Protein AF-A0A9D7LA19-F1 (afdb_monomer_lite)

Radius of gyration: 15.54 Å; chains: 1; bounding box: 38×28×30 Å

pLDDT: mean 88.52, std 9.39, range [44.06, 97.12]

Structure (mmCIF, N/CA/C/O backbone):
data_AF-A0A9D7LA19-F1
#
_entry.id   AF-A0A9D7LA19-F1
#
loop_
_atom_site.group_PDB
_atom_site.id
_atom_site.type_symbol
_atom_site.label_atom_id
_atom_site.label_alt_id
_atom_site.label_comp_id
_atom_site.label_asym_id
_atom_site.label_entity_id
_atom_site.label_seq_id
_atom_site.pdbx_PDB_ins_code
_atom_site.Cartn_x
_atom_site.Cartn_y
_atom_site.Cartn_z
_atom_site.occupancy
_atom_site.B_iso_or_equiv
_atom_site.auth_seq_id
_atom_site.auth_comp_id
_atom_site.auth_asym_id
_atom_site.auth_atom_id
_atom_site.pdbx_PDB_model_num
ATOM 1 N N . MET A 1 1 ? 16.349 -14.545 17.256 1.00 44.06 1 MET A N 1
ATOM 2 C CA . MET A 1 1 ? 15.135 -15.248 16.787 1.00 44.06 1 MET A CA 1
ATOM 3 C C . MET A 1 1 ? 14.006 -14.231 16.710 1.00 44.06 1 MET A C 1
ATOM 5 O O . MET A 1 1 ? 13.655 -13.667 17.738 1.00 4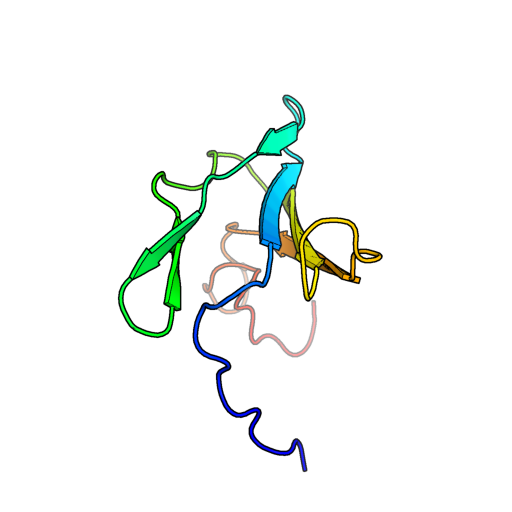4.06 1 MET A O 1
ATOM 9 N N . MET A 1 2 ? 13.508 -13.913 15.514 1.00 49.47 2 MET A N 1
ATOM 10 C CA . MET A 1 2 ? 12.349 -13.027 15.358 1.00 49.47 2 MET A CA 1
ATOM 11 C C . MET A 1 2 ? 11.096 -13.767 15.838 1.00 49.47 2 MET A C 1
ATOM 13 O O . MET A 1 2 ? 10.825 -14.883 15.403 1.00 49.47 2 MET A O 1
ATOM 17 N N . ARG A 1 3 ? 10.373 -13.193 16.803 1.00 63.97 3 ARG A N 1
ATOM 18 C CA . ARG A 1 3 ? 9.128 -13.779 17.310 1.00 63.97 3 ARG A CA 1
ATOM 19 C C . ARG A 1 3 ? 8.073 -13.660 16.202 1.00 63.97 3 ARG A C 1
ATOM 21 O O . ARG A 1 3 ? 7.929 -12.554 15.678 1.00 63.97 3 ARG A O 1
ATOM 28 N N . PRO A 1 4 ? 7.352 -14.735 15.832 1.00 67.25 4 PRO A N 1
ATOM 29 C CA . PRO A 1 4 ? 6.327 -14.639 14.802 1.00 67.25 4 PRO A CA 1
ATOM 30 C C . PRO A 1 4 ? 5.280 -13.619 15.251 1.00 67.25 4 PRO A C 1
ATOM 32 O O . PRO A 1 4 ? 4.709 -13.731 16.340 1.00 67.25 4 PRO A O 1
ATOM 35 N N . LEU A 1 5 ? 5.084 -12.580 14.442 1.00 78.25 5 LEU A N 1
ATOM 36 C CA . LEU A 1 5 ? 4.066 -11.574 14.701 1.00 78.25 5 LEU A CA 1
ATOM 37 C C . LEU A 1 5 ? 2.706 -12.195 14.390 1.00 78.25 5 LEU A C 1
ATOM 39 O O . LEU A 1 5 ? 2.483 -12.689 13.286 1.00 78.25 5 LEU A O 1
ATOM 43 N N . LYS A 1 6 ? 1.801 -12.184 15.372 1.00 81.06 6 LYS A N 1
ATOM 44 C CA . LYS A 1 6 ? 0.419 -12.606 15.148 1.00 81.06 6 LYS A CA 1
ATOM 45 C C . LYS A 1 6 ? -0.299 -11.508 14.349 1.00 81.06 6 LYS A C 1
ATOM 47 O O . LYS A 1 6 ? -0.250 -10.354 14.785 1.00 81.06 6 LYS A O 1
ATOM 52 N N . PRO A 1 7 ? -0.960 -11.837 13.225 1.00 83.75 7 PRO A N 1
ATOM 53 C CA . PRO A 1 7 ? -1.804 -10.885 12.513 1.00 83.75 7 PRO A CA 1
ATOM 54 C C . PRO A 1 7 ? -2.875 -10.291 13.435 1.00 83.75 7 PRO A C 1
ATOM 56 O O . PRO A 1 7 ? -3.389 -10.972 14.325 1.00 83.75 7 PRO A O 1
ATOM 59 N N . VAL A 1 8 ? -3.200 -9.016 13.221 1.00 84.25 8 VAL A N 1
ATOM 60 C CA . VAL A 1 8 ? -4.248 -8.297 13.955 1.00 84.25 8 VAL A CA 1
ATOM 61 C C . VAL A 1 8 ? -5.427 -8.087 13.015 1.00 84.25 8 VAL A C 1
ATOM 63 O O . VAL A 1 8 ? -5.268 -7.443 11.978 1.00 84.25 8 VAL A O 1
ATOM 66 N N . THR A 1 9 ? -6.597 -8.604 13.386 1.00 87.38 9 THR A N 1
ATOM 67 C CA . THR A 1 9 ? -7.829 -8.453 12.604 1.00 87.38 9 THR A CA 1
ATOM 68 C C . THR A 1 9 ? -8.211 -6.967 12.458 1.00 87.38 9 THR A C 1
ATOM 70 O O . THR A 1 9 ? -8.073 -6.196 13.418 1.00 87.38 9 THR A O 1
ATOM 73 N N . PRO A 1 10 ? -8.685 -6.532 11.275 1.00 89.69 10 PRO A N 1
ATOM 74 C CA . PRO A 1 10 ? -9.277 -5.214 11.063 1.00 89.69 10 PRO A CA 1
ATOM 75 C C . PRO A 1 10 ? -10.403 -4.905 12.064 1.00 89.69 10 PRO A C 1
ATOM 77 O O . PRO A 1 10 ? -11.374 -5.647 12.160 1.00 89.69 10 PRO A O 1
ATOM 80 N N . ALA A 1 11 ? -10.275 -3.805 12.803 1.00 89.12 11 ALA A N 1
ATOM 81 C CA . ALA A 1 11 ? -11.255 -3.296 13.760 1.00 89.12 11 ALA A CA 1
ATOM 82 C C . ALA A 1 11 ? -11.310 -1.755 13.676 1.00 89.12 11 ALA A C 1
ATOM 84 O O . ALA A 1 11 ? -11.562 -1.205 12.607 1.00 89.12 11 ALA A O 1
ATOM 85 N N . THR A 1 12 ? -11.071 -1.033 14.774 1.00 91.69 12 THR A N 1
ATOM 86 C CA . THR A 1 12 ? -11.153 0.439 14.829 1.00 91.69 12 THR A CA 1
ATOM 87 C C . THR A 1 12 ? -9.963 1.162 14.201 1.00 91.69 12 THR A C 1
ATOM 89 O O . THR A 1 12 ? -9.993 2.388 14.070 1.00 91.69 12 THR A O 1
ATOM 92 N N . GLN A 1 13 ? -8.899 0.439 13.848 1.00 92.94 13 GLN A N 1
ATOM 93 C CA . GLN A 1 13 ? -7.704 1.031 13.269 1.00 92.94 13 GLN A CA 1
ATOM 94 C C . GLN A 1 13 ? -8.006 1.730 11.948 1.00 92.94 13 GLN A C 1
ATOM 96 O O . GLN A 1 13 ? -8.739 1.232 11.095 1.00 92.94 13 GLN A O 1
ATOM 101 N N . VAL A 1 14 ? -7.354 2.870 11.750 1.00 92.50 14 VAL A N 1
ATOM 102 C CA . VAL A 1 14 ? -7.398 3.598 10.486 1.00 92.50 14 VAL A CA 1
ATOM 103 C C . VAL A 1 14 ? -6.064 3.393 9.792 1.00 92.50 14 VAL A C 1
ATOM 105 O O . VAL A 1 14 ? -5.026 3.843 10.284 1.00 92.50 14 VAL A O 1
ATOM 108 N N . VAL A 1 15 ? -6.096 2.702 8.653 1.00 94.75 15 VAL A N 1
ATOM 109 C CA . VAL A 1 15 ? -4.917 2.465 7.817 1.00 94.75 15 VAL A CA 1
ATOM 110 C C . VAL A 1 15 ? -5.071 3.231 6.513 1.00 94.75 15 VAL A C 1
ATOM 112 O O . VAL A 1 15 ? -6.058 3.077 5.798 1.00 94.75 15 VAL A O 1
ATOM 115 N N . THR A 1 16 ? -4.086 4.065 6.203 1.00 94.94 16 THR A N 1
ATOM 116 C CA . THR A 1 16 ? -4.012 4.816 4.949 1.00 94.94 16 THR A CA 1
ATOM 117 C C . THR A 1 16 ? -2.748 4.414 4.217 1.00 94.94 16 THR A C 1
ATOM 119 O O . THR A 1 16 ? -1.671 4.405 4.810 1.00 94.94 16 THR A O 1
ATOM 122 N N . VAL A 1 17 ? -2.876 4.099 2.934 1.00 97.00 17 VAL A N 1
ATOM 123 C CA . VAL A 1 17 ? -1.737 3.808 2.066 1.00 97.00 17 VAL A CA 1
ATOM 124 C C . VAL A 1 17 ? -1.610 4.940 1.060 1.00 97.00 17 VAL A C 1
ATOM 126 O O . VAL A 1 17 ? -2.594 5.322 0.432 1.00 97.00 17 VAL A O 1
ATOM 129 N N . THR A 1 18 ? -0.410 5.489 0.914 1.00 97.12 18 THR A N 1
ATOM 130 C CA . THR A 1 18 ? -0.111 6.543 -0.059 1.00 97.12 18 THR A CA 1
ATOM 131 C C . THR A 1 18 ? 1.084 6.124 -0.901 1.00 97.12 18 THR A C 1
ATOM 133 O O . THR A 1 18 ? 2.145 5.837 -0.353 1.00 97.12 18 THR A O 1
ATOM 136 N N . ALA A 1 19 ? 0.920 6.104 -2.221 1.00 96.25 19 ALA A N 1
ATOM 137 C CA . ALA A 1 19 ? 2.015 5.964 -3.173 1.00 96.25 19 ALA A CA 1
ATOM 138 C C . ALA A 1 19 ? 2.563 7.356 -3.517 1.00 96.25 19 ALA A C 1
ATOM 140 O O . ALA A 1 19 ? 1.804 8.233 -3.927 1.00 96.25 19 ALA A O 1
ATOM 141 N N . GLU A 1 20 ? 3.860 7.571 -3.325 1.00 95.25 20 GLU A N 1
ATOM 142 C CA . GLU A 1 20 ? 4.572 8.804 -3.669 1.00 95.25 20 GLU A CA 1
ATOM 143 C C . GLU A 1 20 ? 5.302 8.604 -5.004 1.00 95.25 20 GLU A C 1
ATOM 145 O O . GLU A 1 20 ? 6.493 8.308 -5.034 1.00 95.25 20 GLU A O 1
ATOM 150 N N . THR A 1 21 ? 4.557 8.709 -6.102 1.00 90.56 21 THR A N 1
ATOM 151 C CA . THR A 1 21 ? 5.077 8.585 -7.474 1.00 90.56 21 THR A CA 1
ATOM 152 C C . THR A 1 21 ? 5.744 9.882 -7.942 1.00 90.56 21 THR A C 1
ATOM 154 O O . THR A 1 21 ? 5.597 10.927 -7.302 1.00 90.56 21 THR A O 1
ATOM 157 N N . THR A 1 22 ? 6.420 9.849 -9.093 1.00 88.19 22 THR A N 1
ATOM 158 C CA . THR A 1 22 ? 6.972 11.050 -9.750 1.00 88.19 22 THR A CA 1
ATOM 159 C C . THR A 1 22 ? 5.899 12.087 -10.086 1.00 88.19 22 THR A C 1
ATOM 161 O O . THR A 1 22 ? 6.161 13.282 -9.996 1.00 88.19 22 THR A O 1
ATOM 164 N N . ASP A 1 23 ? 4.678 11.637 -10.390 1.00 88.06 23 ASP A N 1
ATOM 165 C CA . ASP A 1 23 ? 3.534 12.494 -10.733 1.00 88.06 23 ASP A CA 1
ATOM 166 C C . ASP A 1 23 ? 2.797 13.032 -9.493 1.00 88.06 23 ASP A C 1
ATOM 168 O O . ASP A 1 23 ? 1.839 13.799 -9.597 1.00 88.06 23 ASP A O 1
ATOM 172 N N . GLY A 1 24 ? 3.241 12.634 -8.296 1.00 91.44 24 GLY A N 1
ATOM 173 C CA . GLY A 1 24 ? 2.707 13.085 -7.019 1.00 91.44 24 GLY A CA 1
ATOM 174 C C . GLY A 1 24 ? 2.206 11.955 -6.123 1.00 91.44 24 GLY A C 1
ATOM 175 O O . GLY A 1 24 ? 2.591 10.789 -6.240 1.00 91.44 24 GLY A O 1
ATOM 176 N N . ARG A 1 25 ? 1.353 12.325 -5.161 1.00 94.75 25 ARG A N 1
ATOM 177 C CA . ARG A 1 25 ? 0.866 11.430 -4.105 1.00 94.75 25 ARG A CA 1
ATOM 178 C C . ARG A 1 25 ? -0.525 10.897 -4.413 1.00 94.75 25 ARG A C 1
ATOM 180 O O . ARG A 1 25 ? -1.476 11.668 -4.509 1.00 94.75 25 ARG A O 1
ATOM 187 N N . VAL A 1 26 ? -0.656 9.575 -4.463 1.00 95.25 26 VAL A N 1
ATOM 188 C CA . VAL A 1 26 ? -1.927 8.881 -4.694 1.00 95.25 26 VAL A CA 1
ATOM 189 C C . VAL A 1 26 ? -2.311 8.090 -3.448 1.00 95.25 26 VAL A C 1
ATOM 191 O O . VAL A 1 26 ? -1.599 7.177 -3.033 1.00 95.25 26 VAL A O 1
ATOM 194 N N . THR A 1 27 ? -3.454 8.418 -2.845 1.00 95.81 27 THR A N 1
ATOM 195 C CA . THR A 1 27 ? -4.019 7.618 -1.749 1.00 95.81 27 THR A CA 1
ATOM 196 C C . THR A 1 27 ? -4.677 6.359 -2.304 1.00 95.81 27 THR A C 1
ATOM 198 O O . THR A 1 27 ? -5.549 6.431 -3.172 1.00 95.81 27 THR A O 1
ATOM 201 N N . ILE A 1 28 ? -4.287 5.206 -1.768 1.00 95.56 28 ILE A N 1
ATOM 202 C CA . ILE A 1 28 ? -4.810 3.894 -2.132 1.00 95.56 28 ILE A CA 1
ATOM 203 C C . ILE A 1 28 ? -5.864 3.485 -1.095 1.00 95.56 28 ILE A C 1
ATO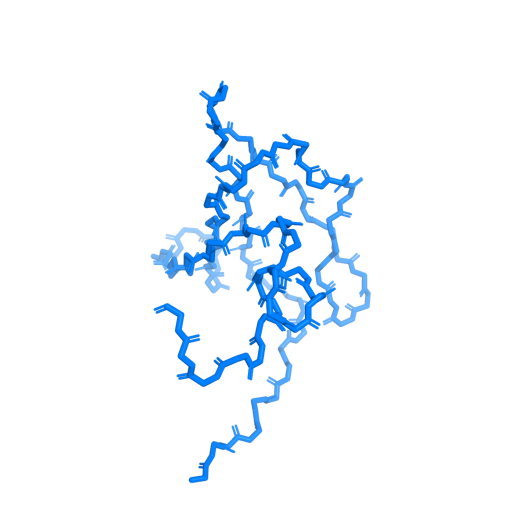M 205 O O . ILE A 1 28 ? -5.525 3.264 0.071 1.00 95.56 28 ILE A O 1
ATOM 209 N N . PRO A 1 29 ? -7.149 3.408 -1.483 1.00 92.31 29 PRO A N 1
ATOM 210 C CA . PRO A 1 29 ? -8.207 2.958 -0.590 1.00 92.31 29 PRO A CA 1
ATOM 211 C C . PRO A 1 29 ? -8.025 1.486 -0.218 1.00 92.31 29 PRO A C 1
ATOM 213 O O . PRO A 1 29 ? -7.759 0.644 -1.078 1.00 92.31 29 PRO A O 1
ATOM 216 N N . LEU A 1 30 ? -8.221 1.192 1.066 1.00 94.06 30 LEU A N 1
ATOM 217 C CA . LEU A 1 30 ? -8.266 -0.159 1.606 1.00 94.06 30 LEU A CA 1
ATOM 218 C C . LEU A 1 30 ? -9.692 -0.497 2.039 1.00 94.06 30 LEU A C 1
ATOM 220 O O . LEU A 1 30 ? -10.395 0.342 2.600 1.00 94.06 30 LEU A O 1
ATOM 224 N N . THR A 1 31 ? -10.089 -1.742 1.817 1.00 91.62 31 THR A N 1
ATOM 225 C CA . THR A 1 31 ? -11.366 -2.307 2.253 1.00 91.62 31 THR A CA 1
ATOM 226 C C . THR A 1 31 ? -11.117 -3.547 3.110 1.00 91.62 31 THR A C 1
ATOM 228 O O . THR A 1 31 ? -10.263 -4.361 2.744 1.00 91.62 31 THR A O 1
ATOM 231 N N . PRO A 1 32 ? -11.843 -3.727 4.228 1.00 91.19 32 PRO A N 1
ATOM 232 C CA . PRO A 1 32 ? -11.803 -4.973 4.984 1.00 91.19 32 PRO A CA 1
ATOM 233 C C . PRO A 1 32 ? -12.231 -6.165 4.123 1.00 91.19 32 PRO A C 1
ATOM 235 O O . PRO A 1 32 ? -13.226 -6.093 3.404 1.00 91.19 32 PRO A O 1
ATOM 238 N N . ASN A 1 33 ? -11.487 -7.260 4.218 1.00 90.44 33 ASN A N 1
ATOM 239 C CA . ASN A 1 33 ? -11.817 -8.552 3.634 1.00 90.44 33 ASN A CA 1
ATOM 240 C C . ASN A 1 33 ? -11.381 -9.651 4.614 1.00 90.44 33 ASN A C 1
ATOM 242 O O . ASN A 1 33 ? -10.197 -9.985 4.698 1.00 90.44 33 ASN A O 1
ATOM 246 N N . GLY A 1 34 ? -12.336 -10.157 5.399 1.00 88.44 34 GLY A N 1
ATOM 247 C CA . GLY A 1 34 ? -12.058 -11.089 6.493 1.00 88.44 34 GLY A CA 1
ATOM 248 C C . GLY A 1 34 ? -11.066 -10.496 7.497 1.00 88.44 34 GLY A C 1
ATOM 249 O O . GLY A 1 34 ? -11.272 -9.398 8.013 1.00 88.44 34 GLY A O 1
ATOM 250 N N . ASP A 1 35 ? -9.962 -11.205 7.725 1.00 88.88 35 ASP A N 1
ATOM 251 C CA . ASP A 1 3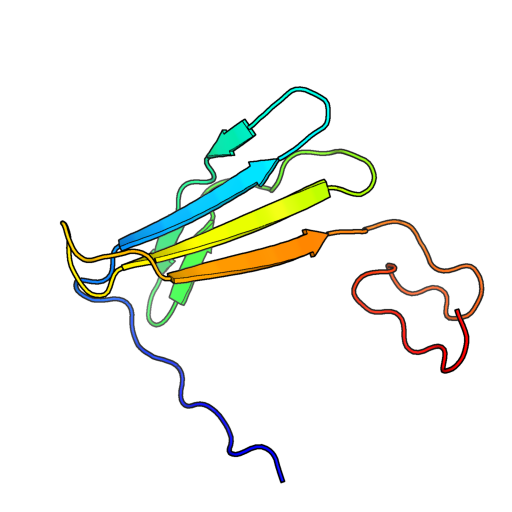5 ? -8.898 -10.811 8.655 1.00 88.88 35 ASP A CA 1
ATOM 252 C C . ASP A 1 35 ? -7.843 -9.866 8.047 1.00 88.88 35 ASP A C 1
ATOM 254 O O . ASP A 1 35 ? -6.792 -9.639 8.650 1.00 88.88 35 ASP A O 1
ATOM 258 N N . ALA A 1 36 ? -8.095 -9.304 6.860 1.00 90.06 36 ALA A N 1
ATOM 259 C CA . ALA A 1 36 ? -7.144 -8.459 6.142 1.00 90.06 36 ALA A CA 1
ATOM 260 C C . ALA A 1 36 ? -7.755 -7.141 5.646 1.00 90.06 36 ALA A C 1
ATOM 262 O O . ALA A 1 36 ? -8.963 -7.003 5.458 1.00 90.06 36 ALA A O 1
ATOM 263 N N . LEU A 1 37 ? -6.885 -6.162 5.390 1.00 92.44 37 LEU A N 1
ATOM 264 C CA . LEU A 1 37 ? -7.208 -4.977 4.599 1.00 92.44 37 LEU A CA 1
ATOM 265 C C . LEU A 1 37 ? -6.647 -5.171 3.191 1.00 92.44 37 LEU A C 1
ATOM 267 O O . LEU A 1 37 ? -5.450 -5.402 3.032 1.00 92.44 37 LEU A O 1
ATOM 271 N N . VAL A 1 38 ? -7.502 -5.061 2.180 1.00 93.06 38 VAL A N 1
ATOM 272 C CA . VAL A 1 38 ? -7.143 -5.269 0.771 1.00 93.06 38 VAL A CA 1
ATOM 273 C C . VAL A 1 38 ? -7.347 -3.967 0.008 1.00 93.06 38 VAL A C 1
ATOM 275 O O . VAL A 1 38 ? -8.325 -3.260 0.246 1.00 93.06 38 VAL A O 1
ATOM 278 N N . SER A 1 39 ? -6.433 -3.618 -0.896 1.00 94.12 39 SER A N 1
ATOM 279 C CA . SER A 1 39 ? -6.604 -2.439 -1.744 1.00 94.12 39 SER A CA 1
ATOM 280 C C . SER A 1 39 ? -7.729 -2.654 -2.750 1.00 94.12 39 SER A C 1
ATOM 282 O O . SER A 1 39 ? -7.782 -3.678 -3.424 1.00 94.12 39 SER A O 1
ATOM 284 N N . SER A 1 40 ? -8.613 -1.668 -2.902 1.00 90.25 40 SER A N 1
ATOM 285 C CA . SER A 1 40 ? -9.717 -1.769 -3.870 1.00 90.25 40 SER A CA 1
ATOM 286 C C . SER A 1 40 ? -9.318 -1.404 -5.304 1.00 90.25 40 SER A C 1
ATOM 288 O O . SER A 1 40 ? -10.138 -1.470 -6.215 1.00 90.25 40 SER A O 1
ATOM 290 N N . ARG A 1 41 ? -8.056 -1.013 -5.517 1.00 90.56 41 ARG A N 1
ATOM 291 C CA . ARG A 1 41 ? -7.465 -0.715 -6.827 1.00 90.56 41 ARG A CA 1
ATOM 292 C C . ARG A 1 41 ? -5.995 -1.158 -6.867 1.00 90.56 41 ARG A C 1
ATOM 294 O O . ARG A 1 41 ? -5.388 -1.264 -5.794 1.00 90.56 41 ARG A O 1
ATOM 301 N N . PRO A 1 42 ? -5.417 -1.401 -8.058 1.00 91.06 42 PRO A N 1
ATOM 302 C CA . PRO A 1 42 ? -3.986 -1.649 -8.194 1.00 91.06 42 PRO A CA 1
ATOM 303 C C . PRO A 1 42 ? -3.165 -0.431 -7.753 1.00 91.06 42 PRO A C 1
ATOM 305 O O . PRO A 1 42 ? -3.654 0.704 -7.751 1.00 91.06 42 PRO A O 1
ATOM 308 N N . LEU A 1 43 ? -1.906 -0.677 -7.391 1.00 90.81 43 LEU A N 1
ATOM 309 C CA . LEU A 1 43 ? -0.946 0.400 -7.184 1.00 90.81 43 LEU A CA 1
ATOM 310 C C . LEU A 1 43 ? -0.652 1.112 -8.520 1.00 90.81 43 LEU A C 1
ATOM 312 O O . LEU A 1 43 ? -0.763 0.482 -9.575 1.00 90.81 43 LEU A O 1
ATOM 316 N N . PRO A 1 44 ? -0.290 2.408 -8.500 1.00 91.38 44 PRO A N 1
ATOM 317 C CA . PRO A 1 44 ? 0.078 3.129 -9.711 1.00 91.38 44 PRO A CA 1
ATOM 318 C C . PRO A 1 44 ? 1.244 2.453 -10.441 1.00 91.38 44 PRO A C 1
ATOM 320 O O . PRO A 1 44 ? 2.156 1.911 -9.809 1.00 91.38 44 PRO A O 1
ATOM 323 N N . ALA A 1 45 ? 1.227 2.514 -11.771 1.00 87.00 45 ALA A N 1
ATOM 324 C CA . ALA A 1 45 ? 2.402 2.178 -12.562 1.00 87.00 45 ALA A CA 1
ATOM 325 C C . ALA A 1 45 ? 3.513 3.214 -12.316 1.00 87.00 45 ALA A C 1
ATOM 327 O O . ALA A 1 45 ? 3.230 4.368 -11.996 1.00 87.00 45 ALA A O 1
ATOM 328 N N . GLY A 1 46 ? 4.766 2.798 -12.465 1.00 81.50 46 GLY A N 1
ATOM 329 C CA . GLY A 1 46 ? 5.929 3.665 -12.299 1.00 81.50 46 GLY A CA 1
ATOM 330 C C . GLY A 1 46 ? 7.171 2.874 -11.914 1.00 81.50 46 GLY A C 1
ATOM 331 O O . GLY A 1 46 ? 7.072 1.784 -11.345 1.00 81.50 46 GLY A O 1
ATOM 332 N N . GLU A 1 47 ? 8.337 3.431 -12.228 1.00 73.38 47 GLU A N 1
ATOM 333 C CA . GLU A 1 47 ? 9.618 2.888 -11.786 1.00 73.38 47 GLU A CA 1
ATOM 334 C C . GLU A 1 47 ? 9.924 3.410 -10.385 1.00 73.38 47 GLU A C 1
ATOM 336 O O . GLU A 1 47 ? 9.854 4.612 -10.159 1.00 73.38 47 GLU A O 1
ATOM 341 N N . ALA A 1 48 ? 10.220 2.490 -9.463 1.00 85.00 48 ALA A N 1
ATOM 342 C CA . ALA A 1 48 ? 10.702 2.737 -8.103 1.00 85.00 48 ALA A CA 1
ATOM 343 C C . ALA A 1 48 ? 10.062 3.932 -7.360 1.00 85.00 48 ALA A C 1
ATOM 345 O O . ALA A 1 48 ? 10.474 5.080 -7.509 1.00 85.00 48 ALA A O 1
ATOM 346 N N . TYR A 1 49 ? 9.111 3.673 -6.463 1.00 92.69 49 TYR A N 1
ATOM 347 C CA . TYR A 1 49 ? 8.514 4.734 -5.649 1.00 92.69 49 TYR A CA 1
ATOM 348 C C . TYR A 1 49 ? 8.278 4.321 -4.205 1.00 92.69 49 TYR A C 1
ATOM 350 O O . TYR A 1 49 ? 8.212 3.144 -3.855 1.00 92.69 49 TYR A O 1
ATOM 358 N N . ARG A 1 50 ? 8.102 5.319 -3.339 1.00 94.75 50 ARG A N 1
ATOM 359 C CA . ARG A 1 50 ? 7.796 5.077 -1.934 1.00 94.75 50 ARG A CA 1
ATOM 360 C C . ARG A 1 50 ? 6.312 4.798 -1.740 1.00 94.75 50 ARG A C 1
ATOM 362 O O . ARG A 1 50 ? 5.459 5.590 -2.130 1.00 94.75 50 ARG A O 1
ATOM 369 N N . VAL A 1 51 ? 6.007 3.727 -1.021 1.00 95.44 51 VAL A N 1
ATOM 370 C CA . VAL A 1 51 ? 4.704 3.483 -0.410 1.00 95.44 51 VAL A CA 1
ATOM 371 C C . VAL A 1 51 ? 4.779 3.816 1.079 1.00 95.44 51 VAL A C 1
ATOM 373 O O . VAL A 1 51 ? 5.570 3.248 1.835 1.00 95.44 51 VAL A O 1
ATOM 376 N N . VAL A 1 52 ? 3.942 4.749 1.520 1.00 96.62 52 VAL A N 1
ATOM 377 C CA . VAL A 1 52 ? 3.787 5.110 2.930 1.00 96.62 52 VAL A CA 1
ATOM 378 C C . VAL A 1 52 ? 2.522 4.458 3.469 1.00 96.62 52 VAL A C 1
ATOM 380 O O . VAL A 1 52 ? 1.416 4.782 3.039 1.00 96.62 52 VAL A O 1
ATOM 383 N N . VAL A 1 53 ? 2.682 3.562 4.439 1.00 96.25 53 VAL A N 1
ATOM 384 C CA . VAL A 1 53 ? 1.581 2.956 5.188 1.00 96.25 53 VAL A CA 1
ATOM 385 C C . VAL A 1 53 ? 1.473 3.663 6.530 1.00 96.25 53 VAL A C 1
ATOM 387 O O . VAL A 1 53 ? 2.340 3.544 7.395 1.00 96.25 53 VAL A O 1
ATOM 390 N N . GLN A 1 54 ? 0.402 4.420 6.705 1.00 96.12 54 GLN A N 1
ATOM 391 C CA . GLN A 1 54 ? 0.091 5.121 7.937 1.00 96.12 54 GLN A CA 1
ATOM 392 C C . GLN A 1 54 ? -0.942 4.324 8.731 1.00 96.12 54 GLN A C 1
ATOM 394 O O . GLN A 1 54 ? -2.051 4.110 8.251 1.00 96.12 54 GLN A O 1
ATOM 399 N N . VAL A 1 55 ? -0.605 3.941 9.962 1.00 94.75 55 VAL A N 1
ATOM 400 C CA . VAL A 1 55 ? -1.486 3.180 10.859 1.00 94.75 55 VAL A CA 1
ATOM 401 C C . VAL A 1 55 ? -1.819 4.007 12.095 1.00 94.75 55 VAL A C 1
ATOM 403 O O . VAL A 1 55 ? -0.924 4.524 12.765 1.00 94.75 55 VAL A O 1
ATOM 406 N N . ARG A 1 56 ? -3.107 4.098 12.427 1.00 94.81 56 ARG A N 1
ATOM 407 C CA . ARG A 1 56 ? -3.634 4.663 13.679 1.00 94.81 56 ARG A CA 1
ATOM 408 C C . ARG A 1 56 ? -4.428 3.584 14.403 1.00 94.81 56 ARG A C 1
ATOM 410 O O . ARG A 1 56 ? -5.140 2.837 13.738 1.00 94.81 56 ARG A O 1
ATOM 417 N N . ALA A 1 57 ? -4.317 3.492 15.728 1.00 92.56 57 ALA A N 1
ATOM 418 C CA . ALA A 1 57 ? -5.065 2.491 16.497 1.00 92.56 57 ALA A CA 1
ATOM 419 C C . ALA A 1 57 ? -6.573 2.813 16.557 1.00 92.56 57 ALA A C 1
ATOM 421 O O . ALA A 1 57 ? -7.399 1.904 16.480 1.00 92.56 57 ALA A O 1
ATOM 422 N N . ALA A 1 58 ? -6.921 4.100 16.592 1.00 93.50 58 ALA A N 1
ATOM 423 C CA . ALA A 1 58 ? -8.274 4.623 16.439 1.00 93.50 58 ALA A CA 1
ATOM 424 C C . ALA A 1 58 ? -8.285 5.953 15.647 1.00 93.50 58 ALA A C 1
ATOM 426 O O . ALA A 1 58 ? -7.229 6.571 15.440 1.00 93.50 58 ALA A O 1
ATOM 427 N N . PRO A 1 59 ? -9.456 6.430 15.180 1.00 92.69 59 PRO A N 1
ATOM 428 C CA . PRO A 1 59 ? -9.580 7.753 14.574 1.00 92.69 59 PRO A CA 1
ATOM 429 C C . PRO A 1 59 ? -9.080 8.853 15.522 1.00 92.69 59 PRO A C 1
ATOM 431 O O . PRO A 1 59 ? -9.480 8.913 16.678 1.00 92.69 59 PRO A O 1
ATOM 434 N N . GLY A 1 60 ? -8.203 9.732 15.030 1.00 91.06 60 GLY A N 1
ATOM 435 C CA . GLY A 1 60 ? -7.611 10.821 15.822 1.00 91.06 60 GLY A CA 1
ATOM 436 C C . GLY A 1 60 ? -6.282 10.481 16.509 1.00 91.06 60 GLY A C 1
ATOM 437 O O . GLY A 1 60 ? -5.518 11.398 16.806 1.00 91.06 60 GLY A O 1
ATOM 438 N N . ASP A 1 61 ? -5.933 9.199 16.664 1.00 95.81 61 ASP A N 1
ATOM 439 C CA . ASP A 1 61 ? -4.660 8.800 17.277 1.00 95.81 61 ASP A CA 1
ATOM 440 C C . ASP A 1 61 ? -3.448 9.214 16.443 1.00 95.81 61 ASP A C 1
ATOM 442 O O . ASP A 1 61 ? -3.507 9.309 15.210 1.00 95.81 61 ASP A O 1
ATOM 446 N N . LYS A 1 62 ? -2.300 9.388 17.109 1.00 96.25 62 LYS A N 1
ATOM 447 C CA . LYS A 1 62 ? -1.028 9.678 16.439 1.00 96.25 62 LYS A CA 1
ATOM 448 C C . LYS A 1 62 ? -0.659 8.539 15.472 1.00 96.25 62 LYS A C 1
ATOM 450 O O . LYS A 1 62 ? -0.635 7.376 15.880 1.00 96.25 62 LYS A O 1
ATOM 455 N N . PRO A 1 63 ? -0.320 8.853 14.211 1.00 95.81 63 PRO A N 1
ATOM 456 C CA . PRO A 1 63 ? 0.021 7.832 13.238 1.00 95.81 63 PRO A CA 1
ATOM 457 C C . PRO A 1 63 ? 1.395 7.209 13.499 1.00 95.81 63 PRO A C 1
ATOM 459 O O . PRO A 1 63 ? 2.349 7.895 13.878 1.00 95.81 63 PRO A O 1
ATOM 462 N N . LYS A 1 64 ? 1.510 5.914 13.199 1.00 96.25 64 LYS A N 1
ATOM 463 C CA . LYS A 1 64 ? 2.778 5.227 12.943 1.00 96.25 64 LYS A CA 1
ATOM 464 C C . LYS A 1 64 ? 2.948 5.078 11.435 1.00 96.25 64 LYS A C 1
ATOM 466 O O . LYS A 1 64 ? 2.076 4.515 10.778 1.00 96.25 64 LYS A O 1
ATOM 471 N N . ASN A 1 65 ? 4.060 5.581 10.906 1.00 95.94 65 ASN A N 1
ATOM 472 C CA . ASN A 1 65 ? 4.342 5.562 9.473 1.00 95.94 65 ASN A CA 1
ATOM 473 C C . ASN A 1 65 ? 5.380 4.493 9.160 1.00 95.94 65 ASN A C 1
ATOM 475 O O . ASN A 1 65 ? 6.502 4.552 9.661 1.00 95.94 65 ASN A O 1
ATOM 479 N N . PHE A 1 66 ? 5.013 3.573 8.282 1.00 95.12 66 PHE A N 1
ATOM 480 C CA . PHE A 1 66 ? 5.908 2.604 7.674 1.00 95.12 66 PHE A CA 1
ATOM 481 C C . PHE A 1 66 ? 6.182 3.054 6.247 1.00 95.12 66 PHE A C 1
ATOM 483 O O . PHE A 1 66 ? 5.272 3.446 5.520 1.00 95.12 66 PHE A O 1
ATOM 490 N N . ARG A 1 67 ? 7.452 3.059 5.869 1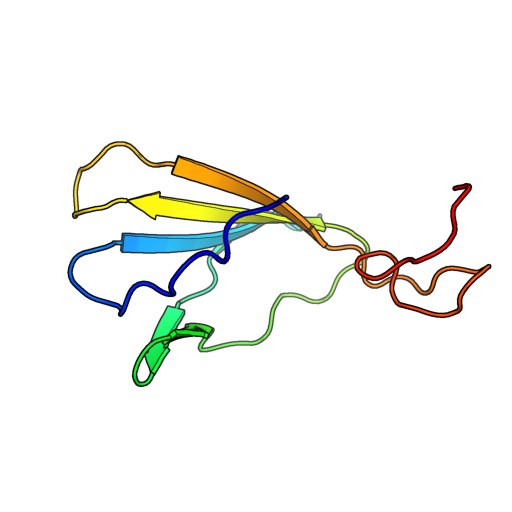.00 94.88 67 ARG A N 1
ATOM 491 C CA . ARG A 1 67 ? 7.930 3.524 4.571 1.00 94.88 67 ARG A CA 1
ATOM 492 C C . ARG A 1 67 ? 8.554 2.334 3.873 1.00 94.88 67 ARG A C 1
ATOM 494 O O . ARG A 1 67 ? 9.474 1.742 4.423 1.00 94.88 67 ARG A O 1
ATOM 501 N N . ILE A 1 68 ? 8.001 1.986 2.722 1.00 92.00 68 ILE A N 1
ATOM 502 C CA . ILE A 1 68 ? 8.395 0.833 1.923 1.00 92.00 68 ILE A CA 1
ATOM 503 C C . ILE A 1 68 ? 8.805 1.378 0.563 1.00 92.00 68 ILE A C 1
ATOM 505 O O . ILE A 1 68 ? 8.000 2.036 -0.093 1.00 92.00 68 ILE A O 1
ATOM 509 N N . ASP A 1 69 ? 10.043 1.136 0.156 1.00 90.69 69 ASP A N 1
ATOM 510 C CA . ASP A 1 69 ? 10.498 1.480 -1.186 1.00 90.69 69 ASP A CA 1
ATOM 511 C C . ASP A 1 69 ? 10.083 0.346 -2.128 1.00 90.69 69 ASP A C 1
ATOM 513 O O . ASP A 1 69 ? 10.560 -0.784 -2.024 1.00 90.69 69 ASP A O 1
ATOM 517 N N . LEU A 1 70 ? 9.115 0.624 -3.000 1.00 89.88 70 LEU A N 1
ATOM 518 C CA . LEU A 1 70 ? 8.627 -0.327 -3.984 1.00 89.88 70 LEU A CA 1
ATOM 519 C C . LEU A 1 70 ? 9.465 -0.188 -5.246 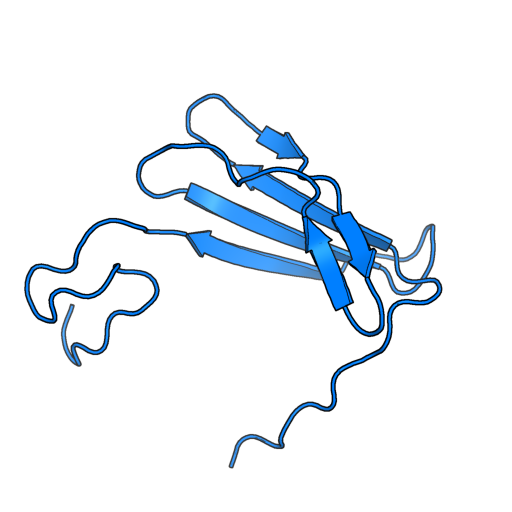1.00 89.88 70 LEU A C 1
ATOM 521 O O . LEU A 1 70 ? 9.225 0.711 -6.046 1.00 89.88 70 LEU A O 1
ATOM 525 N N . ASN A 1 71 ? 10.408 -1.105 -5.440 1.00 88.00 71 ASN A N 1
ATOM 526 C CA . ASN A 1 71 ? 11.149 -1.229 -6.684 1.00 88.00 71 ASN A CA 1
ATOM 527 C C . ASN A 1 71 ? 10.765 -2.534 -7.394 1.00 88.00 71 ASN A C 1
ATOM 529 O O . ASN A 1 71 ? 11.112 -3.626 -6.947 1.00 88.00 71 ASN A O 1
ATOM 533 N N . LEU A 1 72 ? 10.000 -2.403 -8.480 1.00 84.75 72 LEU A N 1
ATOM 534 C CA . LEU A 1 72 ? 9.555 -3.521 -9.317 1.00 84.75 72 LEU A CA 1
ATOM 535 C C . LEU A 1 72 ? 10.522 -3.826 -10.471 1.00 84.75 72 LEU A C 1
ATOM 537 O O . LEU A 1 72 ? 10.244 -4.733 -11.255 1.00 84.75 72 LEU A O 1
ATOM 541 N N . ALA A 1 73 ? 11.630 -3.085 -10.598 1.00 86.56 73 ALA A N 1
ATOM 542 C CA . ALA A 1 73 ? 12.657 -3.396 -11.584 1.00 86.56 73 ALA A CA 1
ATOM 543 C C . ALA A 1 73 ? 13.186 -4.816 -11.356 1.00 86.56 73 ALA A C 1
ATOM 545 O O . ALA A 1 73 ? 13.192 -5.311 -10.231 1.00 86.56 73 ALA A O 1
ATOM 546 N N . THR A 1 74 ? 13.605 -5.488 -12.423 1.00 87.69 74 THR A N 1
ATOM 547 C CA . THR A 1 74 ? 14.198 -6.825 -12.311 1.00 87.69 74 THR A CA 1
ATOM 548 C C . THR A 1 74 ? 15.672 -6.690 -11.943 1.00 87.69 74 THR A C 1
ATOM 550 O O . THR A 1 74 ? 16.429 -6.060 -12.678 1.00 87.69 74 THR A O 1
ATOM 553 N N . CYS A 1 75 ? 16.078 -7.299 -10.831 1.00 87.94 75 CYS A N 1
ATOM 554 C CA . CYS A 1 75 ? 17.472 -7.387 -10.416 1.00 87.94 75 CYS A CA 1
ATOM 555 C C . CYS A 1 75 ? 18.277 -8.169 -11.461 1.00 87.94 75 CYS A C 1
ATOM 557 O O . CYS A 1 75 ? 17.946 -9.312 -11.789 1.00 87.94 75 CYS A O 1
ATOM 559 N N . SER A 1 76 ? 19.373 -7.590 -11.956 1.00 88.62 76 SER A N 1
ATOM 560 C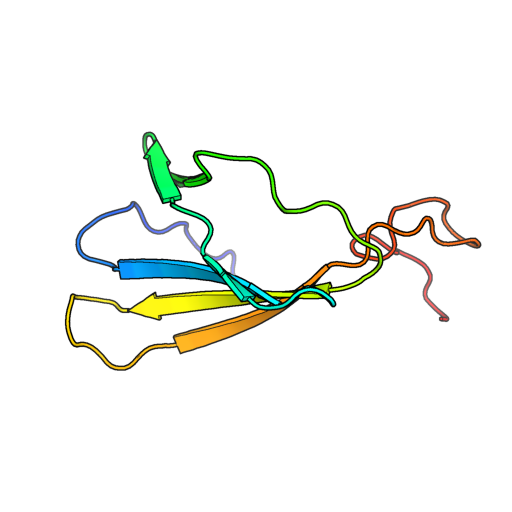 CA . SER A 1 76 ? 20.228 -8.228 -12.966 1.00 88.62 76 SER A CA 1
ATOM 561 C C . SER A 1 76 ? 20.950 -9.479 -12.455 1.00 88.62 76 SER A C 1
ATOM 563 O O . SER A 1 76 ? 21.330 -10.327 -13.258 1.00 88.62 76 SER A O 1
ATOM 565 N N . GLY A 1 77 ? 21.130 -9.612 -11.138 1.00 91.25 77 GLY A N 1
ATOM 566 C CA . GLY A 1 77 ? 21.758 -10.774 -10.510 1.00 91.25 77 GLY A CA 1
ATOM 567 C C . GLY A 1 77 ? 20.790 -11.945 -10.344 1.00 91.25 77 GLY A C 1
ATOM 568 O O . GLY A 1 77 ? 20.927 -12.970 -11.008 1.00 91.25 77 GLY A O 1
ATOM 569 N N . CYS A 1 78 ? 19.806 -11.799 -9.453 1.00 90.88 78 CYS A N 1
ATOM 570 C CA . CYS A 1 78 ? 18.898 -12.891 -9.075 1.00 90.88 78 CYS A CA 1
ATOM 571 C C . CYS A 1 78 ? 17.612 -12.987 -9.912 1.00 90.88 78 CYS A C 1
ATOM 573 O O . CYS A 1 78 ? 16.840 -13.918 -9.708 1.00 90.88 78 CYS A O 1
ATOM 575 N N . GLN A 1 79 ? 17.367 -12.060 -10.848 1.00 90.75 79 GLN A N 1
ATOM 576 C CA . GLN A 1 79 ? 16.186 -12.039 -11.731 1.00 90.75 79 GLN A CA 1
ATOM 577 C C . GLN A 1 79 ? 14.831 -11.933 -11.001 1.00 90.75 79 GLN A C 1
ATOM 579 O O . GLN A 1 79 ? 13.772 -12.109 -11.604 1.00 90.75 79 GLN A O 1
ATOM 584 N N . HIS A 1 80 ? 14.839 -11.611 -9.708 1.00 88.25 80 HIS A N 1
ATOM 585 C CA . HIS A 1 80 ? 13.645 -11.219 -8.966 1.00 88.25 80 HIS A CA 1
ATOM 586 C C . HIS A 1 80 ? 13.395 -9.719 -9.111 1.00 88.25 80 HIS A C 1
ATOM 588 O O . HIS A 1 80 ? 14.302 -8.957 -9.441 1.00 88.25 80 HIS A O 1
ATOM 594 N N . ALA A 1 81 ? 12.167 -9.278 -8.840 1.00 84.56 81 ALA A N 1
ATOM 595 C CA . ALA A 1 81 ? 11.929 -7.855 -8.640 1.00 84.56 81 ALA A CA 1
ATOM 596 C C . ALA A 1 81 ? 12.804 -7.347 -7.480 1.00 84.56 81 ALA A C 1
ATOM 598 O O . ALA A 1 81 ? 12.989 -8.066 -6.500 1.00 84.56 81 ALA A O 1
ATOM 599 N N . GLU A 1 82 ? 13.327 -6.128 -7.571 1.00 85.25 82 GLU A N 1
ATOM 600 C CA . GLU A 1 82 ? 14.292 -5.566 -6.614 1.00 85.25 82 GLU A CA 1
ATOM 601 C C . GLU A 1 82 ? 13.777 -5.572 -5.166 1.00 85.25 82 GLU A C 1
ATOM 603 O O . GLU A 1 82 ? 14.528 -5.855 -4.236 1.00 85.25 82 GLU A O 1
ATOM 608 N N . TYR A 1 83 ? 12.471 -5.379 -4.950 1.00 81.50 83 TYR A N 1
ATOM 609 C CA . TYR A 1 83 ? 11.864 -5.511 -3.615 1.00 81.50 83 TYR A CA 1
ATOM 610 C C . TYR A 1 83 ? 11.987 -6.923 -3.001 1.00 81.50 83 TYR A C 1
ATOM 612 O O . TYR A 1 83 ? 11.781 -7.094 -1.800 1.00 81.50 83 TYR A O 1
ATOM 620 N N . ALA A 1 84 ? 12.267 -7.934 -3.822 1.00 83.00 84 ALA A N 1
ATOM 621 C CA . ALA A 1 84 ? 12.437 -9.338 -3.464 1.00 83.00 84 ALA A CA 1
ATOM 622 C C . ALA A 1 84 ? 13.864 -9.841 -3.756 1.00 83.00 84 ALA A C 1
ATOM 624 O O . ALA A 1 84 ? 14.074 -11.051 -3.863 1.00 83.00 84 ALA A O 1
ATOM 625 N N . CYS A 1 85 ? 14.834 -8.935 -3.911 1.00 86.06 85 CYS A N 1
ATOM 626 C CA . CYS A 1 85 ? 16.209 -9.310 -4.196 1.00 86.06 85 CYS A CA 1
ATOM 627 C C . CYS A 1 85 ? 16.809 -10.189 -3.082 1.00 86.06 85 CYS A C 1
ATOM 629 O O . CYS A 1 85 ? 16.647 -9.921 -1.890 1.00 86.06 85 CYS A O 1
ATOM 631 N N . THR A 1 86 ? 17.518 -11.246 -3.487 1.00 88.69 86 THR A N 1
ATOM 632 C CA . THR A 1 86 ? 18.207 -12.190 -2.591 1.00 88.69 86 THR A CA 1
ATOM 633 C C . THR A 1 86 ? 19.727 -12.164 -2.744 1.00 88.69 86 THR A C 1
ATOM 635 O O . THR A 1 86 ? 20.413 -13.003 -2.162 1.00 88.69 86 THR A O 1
ATOM 638 N N . CYS A 1 87 ? 20.268 -11.262 -3.565 1.00 88.56 87 CYS A N 1
ATOM 639 C CA . CYS A 1 87 ? 21.707 -11.099 -3.731 1.00 88.56 87 CYS A CA 1
ATOM 640 C C . CYS A 1 87 ? 22.328 -10.574 -2.427 1.00 88.56 87 CYS A C 1
ATOM 642 O O . CYS A 1 87 ? 21.804 -9.657 -1.800 1.00 88.56 87 CYS A O 1
ATOM 644 N N . THR A 1 88 ? 23.451 -11.163 -2.014 1.00 81.62 88 THR A N 1
ATOM 645 C CA . THR A 1 88 ? 24.169 -10.763 -0.790 1.00 81.62 88 THR A CA 1
ATOM 646 C C . THR A 1 88 ? 24.948 -9.456 -0.970 1.00 81.62 88 THR A C 1
ATOM 648 O O . THR A 1 88 ? 25.299 -8.808 0.011 1.00 81.62 88 THR A O 1
ATOM 651 N N . GLU A 1 89 ? 25.209 -9.072 -2.220 1.00 72.12 89 GLU A N 1
ATOM 652 C CA . GLU A 1 89 ? 25.950 -7.876 -2.617 1.00 72.12 89 GLU A CA 1
ATOM 653 C C . GLU A 1 89 ? 25.125 -7.133 -3.676 1.00 72.12 89 GLU A C 1
ATOM 655 O O . GLU A 1 89 ? 24.708 -7.749 -4.661 1.00 72.12 89 GLU A O 1
ATOM 660 N N . HIS A 1 90 ? 24.858 -5.846 -3.434 1.00 59.03 90 HIS A N 1
ATOM 661 C CA . HIS A 1 90 ? 24.137 -4.922 -4.316 1.00 59.03 90 HIS A CA 1
ATOM 662 C C . HIS A 1 90 ? 24.861 -3.579 -4.360 1.00 59.03 90 HIS A C 1
ATOM 664 O O . HIS A 1 90 ? 25.232 -3.089 -3.267 1.00 59.03 90 HIS A O 1
#

Sequence (90 aa):
MMRPLKPVTPATQVVTVTAETTDGRVTIPLTPNGDALVSSRPLPAGEAYRVVVQVRAAPGDKPKNFRIDLNLATCSGCQHAEYACTCTEH

Foldseek 3Di:
DDDDDDQAADDQKDKWKWKQAPVGIDIFDWDHDGRDTDTPDDDDDDAKTKIWIWMAPHPPHDTDIDIQTDGQDQDPPPRHGPSPDPDPPD

Secondary structure (DSSP, 8-state):
-PPPPPP---SS-EEEEEEEETTEEEEE-EEEETTEEEESSPPPP-SSEEEEEEEESSTTSPPEEEEEEE--SBPTTT-SBGGG---S--